Protein AF-A0A0L0UMR3-F1 (afdb_monomer)

pLDDT: mean 74.86, std 15.13, range [37.94, 94.0]

Secondary structure (DSSP, 8-state):
--HHHHHHHHHHHHHHHHHHHT--HHHHHHHHHHHHHHHHHHHHHH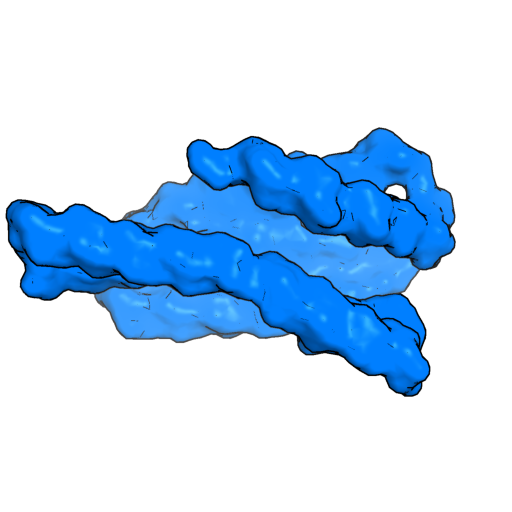HHHHHHH-HHHHHHHHHHHHHHHHHHHHT--SHHHHHHHHHHHHHHHHHHHHHHHHHHHHH--THHHHHHHHHHHHHHHHHHHHHHHHHHHHHHHH-HHHHHHT-

Foldseek 3Di:
DPPVVCVPPPVVVLVQCCVLQVDDSVLSVVLVVLLVVLLVVLLVVLLVCCVPVNLPVSLVVLVVLLVVLLVQCLVDPHSVSVSVSSSSNSNSVSSCVNSVLVVLVVPDDDPRSVVVVVVVVVVVVCVVVVLCVCLVVQCVPPNPSSNSNSD

Solvent-accessible surface area (backbone atoms only — not comparable to full-atom values): 7830 Å² total; per-residue (Å²): 134,69,68,77,62,48,69,75,58,41,62,64,54,41,52,50,50,22,65,77,62,71,45,52,72,70,57,46,51,45,47,54,57,44,20,52,54,30,24,57,53,25,43,59,52,44,50,57,42,31,75,72,67,33,53,70,56,39,44,52,52,20,50,52,40,24,53,51,13,31,53,41,39,62,67,38,88,44,67,70,46,36,41,52,14,36,24,38,27,27,32,11,55,28,26,59,59,50,46,49,53,55,48,46,63,73,77,34,65,71,71,60,36,55,52,51,52,50,54,52,51,52,54,61,65,49,45,60,59,53,50,50,53,52,41,54,56,34,40,76,76,56,39,78,67,38,52,39,73,72,96

Radius of gyration: 16.76 Å; Cα contacts (8 Å, |Δi|>4): 130; chains: 1; bounding box: 38×33×48 Å

Organism: NCBI:txid1165861

Sequence (151 aa):
MAPQVLETLYSPALTAIRVDFNVSAAQASQTLSIYFFAFAFAVAFWGVMCDRLGRRITMLAGLAIYLVGAVIALLSQHFTWLLSARATIAFGAAVGSIVTQTMLRAVYQGSALGNVFSTVGIALSVSPVLGMLAGGMLVGWGGSMAIFAAQ

Nearest PDB structures (foldseek):
  8ufd-assembly1_A  TM=8.176E-01  e=1.176E-02  Mycobacterium tuberculosis
  9b3k-assembly1_Z  TM=8.561E-01  e=2.586E-02  Staphylococcus aureus
  7d5q-assembly2_B  TM=7.421E-01  e=1.235E-02  Staphylococcus aureus subsp. aureus COL
  7d5q-assembly1_A  TM=7.419E-01  e=2.998E-02  Staphylococcus aureus subsp. aureus COL
  7aar-assembly1_A  TM=7.286E-01  e=5.976E-02  Arabidopsis thaliana

Structure (mmCIF, N/CA/C/O backbone):
data_AF-A0A0L0UMR3-F1
#
_entry.id   AF-A0A0L0UMR3-F1
#
loop_
_atom_site.group_PDB
_atom_site.id
_atom_site.type_symbol
_atom_site.label_atom_id
_atom_site.label_alt_id
_atom_site.label_comp_id
_atom_site.label_asym_id
_atom_site.label_entity_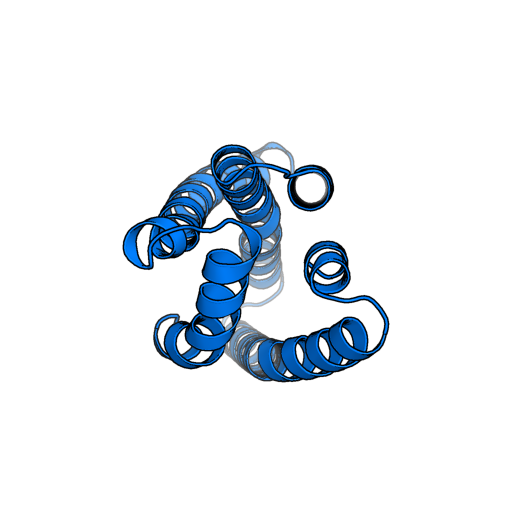id
_atom_site.label_seq_id
_atom_site.pdbx_PDB_ins_code
_atom_site.Cartn_x
_atom_site.Cartn_y
_atom_site.Cartn_z
_atom_site.occupancy
_atom_site.B_iso_or_equiv
_atom_site.auth_seq_id
_atom_site.auth_comp_id
_atom_site.auth_asym_id
_atom_site.auth_atom_id
_atom_site.pdbx_PDB_model_num
ATOM 1 N N . MET A 1 1 ? 9.961 6.269 11.750 1.00 40.53 1 MET A N 1
ATOM 2 C CA . MET A 1 1 ? 10.116 4.796 11.788 1.00 40.53 1 MET A CA 1
ATOM 3 C C . MET A 1 1 ? 10.046 4.120 10.410 1.00 40.53 1 MET A C 1
ATOM 5 O O . MET A 1 1 ? 10.391 2.956 10.326 1.00 40.53 1 MET A O 1
ATOM 9 N N . ALA A 1 2 ? 9.705 4.828 9.321 1.00 43.53 2 ALA A N 1
ATOM 10 C CA . ALA A 1 2 ? 9.759 4.300 7.949 1.00 43.53 2 ALA A CA 1
ATOM 11 C C . ALA A 1 2 ? 11.138 4.280 7.218 1.00 43.53 2 ALA A C 1
ATOM 13 O O . ALA A 1 2 ? 11.237 3.534 6.248 1.00 43.53 2 ALA A O 1
ATOM 14 N N . PRO A 1 3 ? 12.202 5.031 7.602 1.00 37.94 3 PRO A N 1
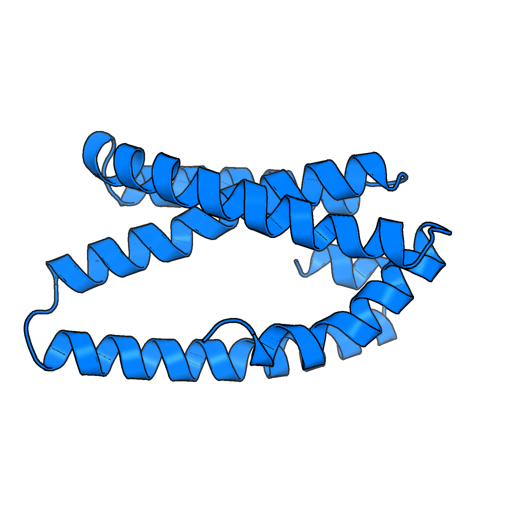ATOM 15 C CA . PRO A 1 3 ? 13.386 5.148 6.738 1.00 37.94 3 PRO A CA 1
ATOM 16 C C . PRO A 1 3 ? 14.339 3.935 6.748 1.00 37.94 3 PRO A C 1
ATOM 18 O O . PRO A 1 3 ? 14.832 3.576 5.686 1.00 37.94 3 PRO A O 1
ATOM 21 N N . GLN A 1 4 ? 14.544 3.229 7.871 1.00 40.28 4 GLN A N 1
ATOM 22 C CA . GLN A 1 4 ? 15.447 2.056 7.908 1.00 40.28 4 GLN A CA 1
ATOM 23 C C . GLN A 1 4 ? 14.949 0.832 7.107 1.00 40.28 4 GLN A C 1
ATOM 25 O O . GLN A 1 4 ? 15.751 0.015 6.659 1.00 40.28 4 GLN A O 1
ATOM 30 N N . VAL A 1 5 ? 13.635 0.689 6.906 1.00 48.59 5 VAL A N 1
ATOM 31 C CA . VAL A 1 5 ? 13.056 -0.433 6.137 1.00 48.59 5 VAL A CA 1
ATOM 32 C C . VAL A 1 5 ? 13.242 -0.224 4.626 1.00 48.59 5 VAL A C 1
ATOM 34 O O . VAL A 1 5 ? 13.299 -1.185 3.862 1.00 48.59 5 VAL A O 1
ATOM 37 N N . LEU A 1 6 ? 13.388 1.031 4.190 1.00 50.75 6 LEU A N 1
ATOM 38 C CA . LEU A 1 6 ? 13.562 1.387 2.783 1.00 50.75 6 LEU A CA 1
ATOM 39 C C . LEU A 1 6 ? 14.965 1.056 2.265 1.00 50.75 6 LEU A C 1
ATOM 41 O O . LEU A 1 6 ? 15.080 0.599 1.141 1.00 50.75 6 LEU A O 1
ATOM 45 N N . GLU A 1 7 ? 16.033 1.206 3.049 1.00 42.00 7 GLU A N 1
ATOM 46 C CA . GLU A 1 7 ? 17.387 0.895 2.551 1.00 42.00 7 GLU A CA 1
ATOM 47 C C . GLU A 1 7 ? 17.617 -0.602 2.298 1.00 42.00 7 GLU A C 1
ATOM 49 O O . GLU A 1 7 ? 18.280 -0.972 1.329 1.00 42.00 7 GLU A O 1
ATOM 54 N N . THR A 1 8 ? 17.042 -1.474 3.129 1.00 45.12 8 THR A N 1
ATOM 55 C CA . THR A 1 8 ? 17.308 -2.923 3.075 1.00 45.12 8 THR A CA 1
ATOM 56 C C . THR A 1 8 ? 16.468 -3.660 2.030 1.00 45.12 8 THR A C 1
ATOM 58 O O . THR A 1 8 ? 16.948 -4.627 1.440 1.00 45.12 8 THR A O 1
ATOM 61 N N . LEU A 1 9 ? 15.250 -3.192 1.734 1.00 51.50 9 LEU A N 1
ATOM 62 C CA . LEU A 1 9 ? 14.369 -3.826 0.743 1.00 51.50 9 LEU A CA 1
ATOM 63 C C . LEU A 1 9 ? 14.568 -3.298 -0.688 1.00 51.50 9 LEU A C 1
ATOM 65 O O . LEU A 1 9 ? 14.253 -3.980 -1.664 1.00 51.50 9 LEU A O 1
ATOM 69 N N . TYR A 1 10 ? 15.047 -2.061 -0.832 1.00 56.66 10 TYR A N 1
ATOM 70 C CA . TYR A 1 10 ? 14.887 -1.313 -2.080 1.00 56.66 10 TYR A CA 1
ATOM 71 C C . TYR A 1 10 ? 15.979 -1.586 -3.117 1.00 56.66 10 TYR A C 1
ATOM 73 O O . TYR A 1 10 ? 15.701 -1.559 -4.313 1.00 56.66 10 TYR A O 1
ATOM 81 N N . SER A 1 11 ? 17.192 -1.937 -2.686 1.00 56.81 11 SER A N 1
ATOM 82 C CA . SER A 1 11 ? 18.309 -2.245 -3.590 1.00 56.81 11 SER A CA 1
ATOM 83 C C . SER A 1 11 ? 18.059 -3.464 -4.510 1.00 56.81 11 SER A C 1
ATOM 85 O O . SER A 1 11 ? 18.200 -3.323 -5.732 1.00 56.81 11 SER A O 1
ATOM 87 N N . PRO A 1 12 ? 17.604 -4.637 -4.014 1.00 58.16 12 PRO A N 1
ATOM 88 C CA . PRO A 1 12 ? 17.311 -5.775 -4.891 1.00 58.16 12 PRO A CA 1
ATOM 89 C C . PRO A 1 12 ? 16.043 -5.563 -5.734 1.00 58.16 12 PRO A C 1
ATOM 91 O O . PRO A 1 12 ? 16.039 -5.887 -6.921 1.00 58.16 12 PRO A O 1
ATOM 94 N N . ALA A 1 13 ? 14.993 -4.956 -5.166 1.00 61.34 13 ALA A N 1
ATOM 95 C CA . ALA A 1 13 ? 13.736 -4.708 -5.874 1.00 61.34 13 ALA A CA 1
ATOM 96 C C . ALA A 1 13 ? 13.890 -3.695 -7.023 1.00 61.34 13 ALA A C 1
ATOM 98 O O . ALA A 1 13 ? 13.354 -3.908 -8.110 1.00 61.34 13 ALA A O 1
ATOM 99 N N . LEU A 1 14 ? 14.659 -2.618 -6.820 1.00 65.50 14 LEU A N 1
ATOM 100 C CA . LEU A 1 14 ? 14.972 -1.664 -7.886 1.00 65.50 14 LEU A CA 1
ATOM 101 C C . LEU A 1 14 ? 15.810 -2.307 -8.983 1.00 65.50 14 LEU A C 1
ATOM 103 O O . LEU A 1 14 ? 15.559 -2.054 -10.157 1.00 65.50 14 LEU A O 1
ATOM 107 N N . THR A 1 15 ? 16.793 -3.132 -8.619 1.00 65.75 15 THR A N 1
ATOM 108 C CA . THR A 1 15 ? 17.617 -3.842 -9.604 1.00 65.75 15 THR A CA 1
ATOM 109 C C . THR A 1 15 ? 16.759 -4.752 -10.484 1.00 65.75 15 THR A C 1
ATOM 111 O O . THR A 1 15 ? 16.881 -4.687 -11.704 1.00 65.75 15 THR A O 1
ATOM 114 N N . ALA A 1 16 ? 15.831 -5.512 -9.894 1.00 67.44 16 ALA A N 1
ATOM 115 C CA . ALA A 1 16 ? 14.899 -6.359 -10.638 1.00 67.44 16 ALA A CA 1
ATOM 116 C C . ALA A 1 16 ? 13.991 -5.544 -11.579 1.00 67.44 16 ALA A C 1
ATOM 118 O O . ALA A 1 16 ? 13.935 -5.831 -12.769 1.00 67.44 16 ALA A O 1
ATOM 119 N N . ILE A 1 17 ? 13.367 -4.462 -11.092 1.00 70.62 17 ILE A N 1
ATOM 120 C CA . ILE A 1 17 ? 12.502 -3.592 -11.915 1.00 70.62 17 ILE A CA 1
ATOM 121 C C . ILE A 1 17 ? 13.281 -2.962 -13.077 1.00 70.62 17 ILE A C 1
ATOM 123 O O . ILE A 1 17 ? 12.763 -2.854 -14.187 1.00 70.62 17 ILE A O 1
ATOM 127 N N . ARG A 1 18 ? 14.531 -2.546 -12.839 1.00 73.75 1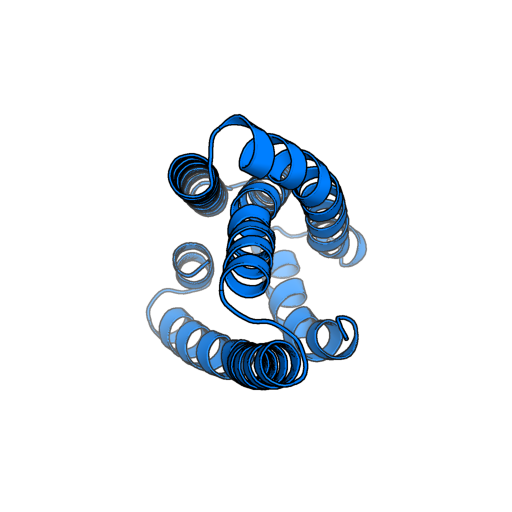8 ARG A N 1
ATOM 128 C CA . ARG A 1 18 ? 15.395 -1.982 -13.884 1.00 73.75 18 ARG A CA 1
ATOM 129 C C . ARG A 1 18 ? 15.711 -2.994 -14.977 1.00 73.75 18 ARG A C 1
ATOM 131 O O . ARG A 1 18 ? 15.712 -2.607 -16.139 1.00 73.75 18 ARG A O 1
ATOM 138 N N . VAL A 1 19 ? 15.987 -4.244 -14.605 1.00 70.38 19 VAL A N 1
ATOM 139 C CA . VAL A 1 19 ? 16.305 -5.323 -15.550 1.00 70.38 19 VAL A CA 1
ATOM 140 C C . VAL A 1 19 ? 15.054 -5.758 -16.317 1.00 70.38 19 VAL A C 1
ATOM 142 O O . VAL A 1 19 ? 15.096 -5.798 -17.542 1.00 70.38 19 VAL A O 1
ATOM 145 N N . ASP A 1 20 ? 13.936 -5.993 -15.627 1.00 74.38 20 ASP A N 1
ATOM 146 C CA . ASP A 1 20 ? 12.700 -6.506 -16.236 1.00 74.38 20 ASP A CA 1
ATOM 147 C C . ASP A 1 20 ? 12.027 -5.489 -17.171 1.00 74.38 20 ASP A C 1
ATOM 149 O O . ASP A 1 20 ? 11.524 -5.854 -18.231 1.00 74.38 20 ASP 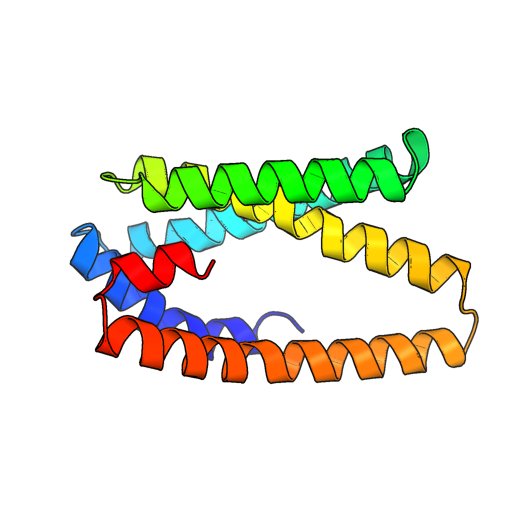A O 1
ATOM 153 N N . PHE A 1 21 ? 12.031 -4.200 -16.812 1.00 76.06 21 PHE A N 1
ATOM 154 C CA . PHE A 1 21 ? 11.387 -3.144 -17.608 1.00 76.06 21 PHE A CA 1
ATOM 155 C C . PHE A 1 21 ? 12.371 -2.317 -18.445 1.00 76.06 21 PHE A C 1
ATOM 157 O O . PHE A 1 21 ? 11.947 -1.392 -19.138 1.00 76.06 21 PHE A O 1
ATOM 164 N N . ASN A 1 22 ? 13.670 -2.635 -18.390 1.00 79.75 22 ASN A N 1
ATOM 165 C CA . ASN A 1 22 ? 14.752 -1.915 -19.069 1.00 79.75 22 ASN A CA 1
ATOM 166 C C . ASN A 1 22 ? 14.709 -0.388 -18.831 1.00 79.75 22 ASN A C 1
ATOM 168 O O . ASN A 1 22 ? 14.761 0.418 -19.762 1.00 79.75 22 ASN A O 1
ATOM 172 N N . VAL A 1 23 ? 14.566 0.014 -17.563 1.00 81.88 23 VAL A N 1
ATOM 173 C CA . VAL A 1 23 ? 14.419 1.419 -17.144 1.00 81.88 23 VAL A CA 1
ATOM 174 C C . VAL A 1 23 ? 15.618 1.928 -16.341 1.00 81.88 23 VAL A C 1
ATOM 176 O O . VAL A 1 23 ? 16.367 1.178 -15.708 1.00 81.88 23 VAL A O 1
ATOM 179 N N . SER A 1 24 ? 15.798 3.250 -16.333 1.00 83.06 24 SER A N 1
ATOM 180 C CA . SER A 1 24 ? 16.830 3.913 -15.529 1.00 83.06 24 SER A CA 1
ATOM 181 C C . SER A 1 24 ? 16.569 3.784 -14.019 1.00 83.06 24 SER A C 1
ATOM 183 O O . SER A 1 24 ? 15.438 3.582 -13.576 1.00 83.06 24 SER A O 1
ATOM 185 N N . ALA A 1 25 ? 17.611 3.960 -13.198 1.00 73.81 25 ALA A N 1
ATOM 186 C CA . ALA A 1 25 ? 17.468 3.983 -11.737 1.00 73.81 25 ALA A CA 1
ATOM 187 C C . ALA A 1 25 ? 16.518 5.093 -11.259 1.00 73.81 25 ALA A C 1
ATOM 189 O O . ALA A 1 25 ? 15.728 4.882 -10.341 1.00 73.81 25 ALA A O 1
ATOM 190 N N . ALA A 1 26 ? 16.564 6.254 -11.921 1.00 77.88 26 ALA A N 1
ATOM 191 C CA . ALA A 1 26 ? 15.669 7.368 -11.640 1.00 77.88 26 ALA A CA 1
ATOM 192 C C . ALA A 1 26 ? 14.206 6.985 -11.897 1.00 77.88 26 ALA A C 1
ATOM 194 O O . ALA A 1 26 ? 13.360 7.222 -11.040 1.00 77.88 26 ALA A O 1
ATOM 195 N N . GLN A 1 27 ? 13.911 6.328 -13.023 1.00 78.81 27 GLN A N 1
ATOM 196 C CA . GLN A 1 27 ? 12.564 5.832 -13.318 1.00 78.81 27 GLN A CA 1
ATOM 197 C C . GLN A 1 27 ? 12.128 4.781 -12.307 1.00 78.81 27 GLN A C 1
ATOM 199 O O . GLN A 1 27 ? 11.082 4.946 -11.698 1.00 78.81 27 GLN A O 1
ATOM 204 N N . ALA A 1 28 ? 12.950 3.767 -12.037 1.00 77.81 28 ALA A N 1
ATOM 205 C CA . ALA A 1 28 ? 12.628 2.755 -11.036 1.00 77.81 28 ALA A CA 1
ATOM 206 C C . ALA A 1 28 ? 12.328 3.386 -9.660 1.00 77.81 28 ALA A C 1
ATOM 208 O O . ALA A 1 28 ? 11.403 2.958 -8.980 1.00 77.81 28 ALA A O 1
ATOM 209 N N . SER A 1 29 ? 13.006 4.480 -9.285 1.00 79.88 29 SER A N 1
ATOM 210 C CA . SER A 1 29 ? 12.706 5.192 -8.037 1.00 79.88 29 SER A CA 1
ATOM 211 C C . SER A 1 29 ? 11.312 5.849 -7.992 1.00 79.88 29 SER A C 1
ATOM 213 O O . SER A 1 29 ? 10.736 6.019 -6.913 1.00 79.88 29 SER A O 1
ATOM 215 N N . GLN A 1 30 ? 10.718 6.158 -9.154 1.00 83.75 30 GLN A N 1
ATOM 216 C CA . GLN A 1 30 ? 9.377 6.745 -9.251 1.00 83.75 30 GLN A CA 1
ATOM 217 C C . GLN A 1 30 ? 8.286 5.805 -8.735 1.00 83.75 30 GLN A C 1
ATOM 219 O O . GLN A 1 30 ? 7.260 6.290 -8.256 1.00 83.75 30 GLN A O 1
ATOM 224 N N . THR A 1 31 ? 8.491 4.481 -8.775 1.00 82.94 31 THR A N 1
ATOM 225 C CA . THR A 1 31 ? 7.498 3.528 -8.251 1.00 82.94 31 THR A CA 1
ATOM 226 C C . THR A 1 31 ? 7.259 3.709 -6.763 1.00 82.94 31 THR A C 1
ATOM 228 O O . THR A 1 31 ? 6.170 3.421 -6.278 1.00 82.94 31 THR A O 1
ATOM 231 N N . LEU A 1 32 ? 8.258 4.195 -6.030 1.00 81.62 32 LEU A N 1
ATOM 232 C CA . LEU A 1 32 ? 8.141 4.389 -4.594 1.00 81.62 32 LEU A CA 1
ATOM 233 C C . LEU A 1 32 ? 7.638 5.801 -4.266 1.00 81.62 32 LEU A C 1
ATOM 235 O O . LEU A 1 32 ? 6.803 5.960 -3.378 1.00 81.62 32 LEU A O 1
ATOM 239 N N . SER A 1 33 ? 8.011 6.801 -5.070 1.00 86.31 33 SER A N 1
ATOM 240 C CA . SER A 1 33 ? 7.396 8.135 -5.016 1.00 86.31 33 SER A CA 1
ATOM 241 C C . SER A 1 33 ? 5.880 8.081 -5.238 1.00 86.31 33 SER A C 1
ATOM 243 O O . SER A 1 33 ? 5.129 8.625 -4.427 1.00 86.31 33 SER A O 1
ATOM 245 N N . ILE A 1 34 ? 5.413 7.387 -6.288 1.00 88.31 34 ILE A N 1
ATOM 246 C CA . ILE A 1 34 ? 3.972 7.243 -6.558 1.00 88.31 34 ILE A CA 1
ATOM 247 C C . ILE A 1 34 ? 3.283 6.449 -5.444 1.00 88.31 34 ILE A C 1
ATOM 249 O O . ILE A 1 34 ? 2.179 6.800 -5.038 1.00 88.31 34 ILE A O 1
ATOM 253 N N . TYR A 1 35 ? 3.950 5.417 -4.913 1.00 84.62 35 TYR A N 1
ATOM 254 C CA . TYR A 1 35 ? 3.422 4.598 -3.827 1.00 84.62 35 TYR A CA 1
ATOM 255 C C . TYR A 1 35 ? 3.165 5.448 -2.581 1.00 84.62 35 TYR A C 1
ATOM 257 O O . TYR A 1 35 ? 2.060 5.430 -2.048 1.00 84.62 35 TYR A O 1
ATOM 265 N N . PHE A 1 36 ? 4.141 6.248 -2.141 1.00 86.19 36 PHE A N 1
ATOM 266 C CA . PHE A 1 36 ? 3.954 7.118 -0.979 1.00 86.19 36 PHE A CA 1
ATOM 267 C C . PHE A 1 36 ? 2.929 8.217 -1.216 1.00 86.19 36 PHE A C 1
ATOM 269 O O . PHE A 1 36 ? 2.139 8.505 -0.319 1.00 86.19 36 PHE A O 1
ATOM 276 N N . PHE A 1 37 ? 2.914 8.806 -2.410 1.00 91.06 37 PHE A N 1
ATOM 277 C CA . PHE A 1 37 ? 1.934 9.826 -2.756 1.00 91.06 37 PHE A CA 1
ATOM 278 C C . PHE A 1 37 ? 0.503 9.268 -2.701 1.00 91.06 37 PHE A C 1
ATOM 280 O O . PHE A 1 37 ? -0.364 9.829 -2.029 1.00 91.06 37 PHE A O 1
ATOM 287 N N . ALA A 1 38 ? 0.275 8.115 -3.335 1.00 91.38 38 ALA A N 1
ATOM 288 C CA . ALA A 1 38 ? -1.009 7.426 -3.310 1.00 91.38 38 ALA A CA 1
ATOM 289 C C . ALA A 1 38 ? -1.387 6.980 -1.892 1.00 91.38 38 ALA A C 1
ATOM 291 O O . ALA A 1 38 ? -2.529 7.172 -1.482 1.00 91.38 38 ALA A O 1
ATOM 292 N N . PHE A 1 39 ? -0.435 6.453 -1.117 1.00 86.94 39 PHE A N 1
ATOM 293 C CA . PHE A 1 39 ? -0.659 6.044 0.268 1.00 86.94 39 PHE A CA 1
ATOM 294 C C . PHE A 1 39 ? -1.065 7.225 1.157 1.00 86.94 39 PHE A C 1
ATOM 296 O O . PHE A 1 39 ? -2.024 7.120 1.915 1.00 86.94 39 PHE A O 1
ATOM 303 N N . ALA A 1 40 ? -0.383 8.369 1.050 1.00 90.12 40 ALA A N 1
ATOM 304 C CA . ALA A 1 40 ? -0.710 9.565 1.825 1.00 90.12 40 ALA A CA 1
ATOM 305 C C . ALA A 1 40 ? -2.136 10.057 1.535 1.00 90.12 40 ALA A C 1
ATOM 307 O O . ALA A 1 40 ? -2.900 10.339 2.460 1.00 90.12 40 ALA A O 1
ATOM 308 N N . PHE A 1 41 ? -2.519 10.092 0.256 1.00 93.75 41 PHE A N 1
ATOM 309 C CA . PHE A 1 41 ? -3.877 10.449 -0.150 1.00 93.75 41 PHE A CA 1
ATOM 310 C C . PHE A 1 41 ? -4.913 9.426 0.344 1.00 93.75 41 PHE A C 1
ATOM 312 O O . PHE A 1 41 ? -5.952 9.793 0.898 1.00 93.75 41 PHE A O 1
ATOM 319 N N . ALA A 1 42 ? -4.604 8.136 0.214 1.00 92.81 42 ALA A N 1
ATOM 320 C CA . ALA A 1 42 ? -5.451 7.047 0.679 1.00 92.81 42 ALA A CA 1
ATOM 321 C C . ALA A 1 42 ? -5.680 7.102 2.187 1.00 92.81 42 ALA A C 1
ATOM 323 O O . ALA A 1 42 ? -6.779 6.803 2.647 1.00 92.81 42 ALA A O 1
ATOM 324 N N . VAL A 1 43 ? -4.674 7.521 2.961 1.00 89.94 43 VAL A N 1
ATOM 325 C CA . VAL A 1 43 ? -4.813 7.621 4.410 1.00 89.94 43 VAL A CA 1
ATOM 326 C C . VAL A 1 43 ? -5.902 8.634 4.791 1.00 89.94 43 VAL A C 1
ATOM 328 O O . VAL A 1 43 ? -6.779 8.352 5.608 1.00 89.94 43 VAL A O 1
ATOM 331 N N . ALA A 1 44 ? -5.906 9.803 4.153 1.00 91.56 44 ALA A N 1
ATOM 332 C CA . ALA A 1 44 ? -6.954 10.793 4.382 1.00 91.56 44 ALA A CA 1
ATOM 333 C C . ALA A 1 44 ? -8.331 10.277 3.924 1.00 91.56 44 ALA A C 1
ATOM 335 O O . ALA A 1 44 ? -9.313 10.371 4.663 1.00 91.56 44 ALA A O 1
ATOM 336 N N . PHE A 1 45 ? -8.395 9.684 2.728 1.00 94.00 45 PHE A N 1
ATOM 337 C CA . PHE A 1 45 ? -9.636 9.173 2.149 1.00 94.00 45 PHE A CA 1
ATOM 338 C C . PHE A 1 45 ? -10.277 8.077 3.010 1.00 94.00 45 PHE A C 1
ATOM 340 O O . PHE A 1 45 ? -11.451 8.162 3.380 1.00 94.00 45 PHE A O 1
ATOM 347 N N . TRP A 1 46 ? -9.498 7.057 3.370 1.00 90.88 46 TRP A N 1
ATOM 348 C CA . TRP A 1 46 ? -9.984 5.926 4.148 1.00 90.88 46 TRP A CA 1
ATOM 349 C C . TRP A 1 46 ? -10.297 6.287 5.593 1.00 90.88 46 TRP A C 1
ATOM 351 O O . TRP A 1 46 ? -11.175 5.654 6.172 1.00 90.88 46 TRP A O 1
ATOM 361 N N . GLY A 1 47 ? -9.654 7.316 6.155 1.00 88.88 47 GLY A N 1
ATOM 362 C CA . GLY A 1 47 ? -10.040 7.879 7.449 1.00 88.88 47 GLY A CA 1
ATOM 363 C C . GLY A 1 47 ? -11.496 8.340 7.435 1.00 88.88 47 GLY A C 1
ATOM 364 O O . GLY A 1 47 ? -12.319 7.826 8.188 1.00 88.88 47 GLY A O 1
ATOM 365 N N . VAL A 1 48 ? -11.845 9.215 6.487 1.00 90.69 48 VAL A N 1
ATOM 366 C CA . VAL A 1 48 ? -13.217 9.734 6.350 1.00 90.69 48 VAL A CA 1
ATOM 367 C C . VAL A 1 48 ? -14.214 8.619 6.019 1.00 90.69 48 VAL A C 1
ATOM 369 O O . VAL A 1 48 ? -15.323 8.592 6.554 1.00 90.69 48 VAL A O 1
ATOM 372 N N . MET A 1 49 ? -13.844 7.680 5.143 1.00 90.75 49 MET A N 1
ATOM 373 C CA . MET A 1 49 ? -14.722 6.559 4.788 1.00 90.75 49 MET A CA 1
ATOM 374 C C . MET A 1 49 ? -14.946 5.596 5.957 1.00 90.75 49 MET A C 1
ATOM 376 O O . MET A 1 49 ? -16.054 5.096 6.126 1.00 90.75 49 MET A O 1
ATOM 380 N N . CYS A 1 50 ? -13.926 5.340 6.778 1.00 89.44 50 CYS A N 1
ATOM 381 C CA . CYS A 1 50 ? -14.035 4.522 7.984 1.00 89.44 50 CYS A CA 1
ATOM 382 C C . CYS A 1 50 ? -15.057 5.102 8.969 1.00 89.44 50 CYS A C 1
ATOM 384 O O . CYS A 1 50 ? -15.858 4.348 9.525 1.00 89.44 50 CYS A O 1
ATOM 386 N N . ASP A 1 51 ? -15.069 6.427 9.122 1.00 87.88 51 ASP A N 1
ATOM 387 C CA . ASP A 1 51 ? -15.998 7.120 10.015 1.00 87.88 51 ASP A CA 1
ATOM 388 C C . ASP A 1 51 ? -17.435 7.147 9.467 1.00 87.88 51 ASP A C 1
ATOM 390 O O . ASP A 1 51 ? -18.386 7.086 10.242 1.00 87.88 51 ASP A O 1
ATOM 394 N N . ARG A 1 52 ? -17.616 7.195 8.137 1.00 90.81 52 ARG A N 1
ATOM 395 C CA . ARG A 1 52 ? -18.948 7.277 7.501 1.00 90.81 52 ARG A CA 1
ATOM 396 C C . ARG A 1 52 ? -19.611 5.933 7.207 1.00 90.81 52 ARG A C 1
ATOM 398 O O . ARG A 1 52 ? -20.802 5.781 7.448 1.00 90.81 52 ARG A O 1
ATOM 405 N N . LEU A 1 53 ? -18.873 4.986 6.630 1.00 88.50 53 LEU A N 1
ATOM 406 C CA . LEU A 1 53 ? -19.404 3.697 6.157 1.00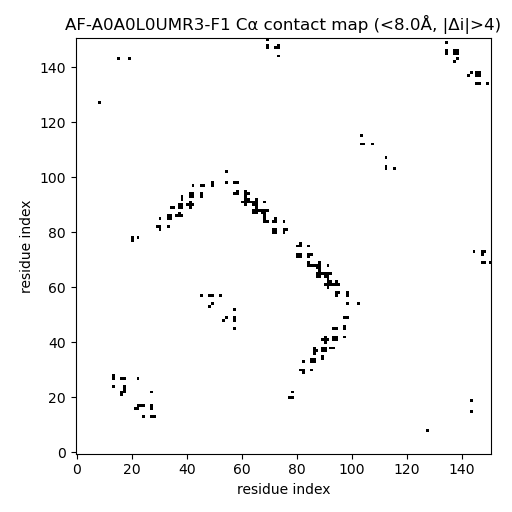 88.50 53 LEU A CA 1
ATOM 407 C C . LEU A 1 53 ? -19.249 2.581 7.196 1.00 88.50 53 LEU A C 1
ATOM 409 O O . LEU A 1 53 ? -19.807 1.495 7.045 1.00 88.50 53 LEU A O 1
ATOM 413 N N . GLY A 1 54 ? -18.486 2.843 8.256 1.00 86.75 54 GLY A N 1
ATOM 414 C CA . GLY A 1 54 ? -18.157 1.861 9.271 1.00 86.75 54 GLY A CA 1
ATOM 415 C C . GLY A 1 54 ? -16.997 0.950 8.868 1.00 86.75 54 GLY A C 1
ATOM 416 O O . GLY A 1 54 ? -16.734 0.645 7.706 1.00 86.75 54 GLY A O 1
ATOM 417 N N . ARG A 1 55 ? -16.296 0.464 9.891 1.00 86.69 55 ARG A N 1
ATOM 418 C CA . ARG A 1 55 ? -14.980 -0.183 9.773 1.00 86.69 55 ARG A CA 1
ATOM 419 C C . ARG A 1 55 ? -14.961 -1.420 8.874 1.00 86.69 55 ARG A C 1
ATOM 421 O O . ARG A 1 55 ? -14.020 -1.612 8.111 1.00 86.69 55 ARG A O 1
ATOM 428 N N . ARG A 1 56 ? -15.996 -2.265 8.961 1.00 86.81 56 ARG A N 1
ATOM 429 C CA . ARG A 1 56 ? -16.065 -3.537 8.221 1.00 86.81 56 ARG A CA 1
ATOM 430 C C . ARG A 1 56 ? -16.174 -3.315 6.713 1.00 86.81 56 ARG A C 1
ATOM 432 O O . ARG A 1 56 ? -15.462 -3.968 5.959 1.00 86.81 56 ARG A O 1
ATOM 439 N N . ILE A 1 57 ? -17.054 -2.407 6.289 1.00 90.19 57 ILE A N 1
ATOM 440 C CA . ILE A 1 57 ? -17.282 -2.116 4.867 1.00 90.19 57 ILE A CA 1
ATOM 441 C C . ILE A 1 57 ? -16.028 -1.475 4.275 1.00 90.19 57 ILE A C 1
ATOM 443 O O . ILE A 1 57 ? -15.558 -1.901 3.223 1.00 90.19 57 ILE A O 1
ATOM 447 N N . THR A 1 58 ? -15.432 -0.528 4.998 1.00 91.69 58 THR A N 1
ATOM 448 C CA . THR A 1 58 ? -14.202 0.149 4.582 1.00 91.69 58 THR A CA 1
ATOM 449 C C . THR A 1 58 ? -13.039 -0.830 4.408 1.00 91.69 58 THR A C 1
ATOM 451 O O . THR A 1 58 ? -12.365 -0.792 3.382 1.00 91.69 58 THR A O 1
ATOM 454 N N . MET A 1 59 ? -12.849 -1.770 5.344 1.00 88.50 59 MET A N 1
ATOM 455 C CA . MET A 1 59 ? -11.808 -2.802 5.237 1.00 88.50 59 MET A CA 1
ATOM 456 C C . MET A 1 59 ? -11.987 -3.681 3.994 1.00 88.50 59 MET A C 1
ATOM 458 O O . MET A 1 59 ? -11.033 -3.912 3.255 1.00 88.50 59 MET A O 1
ATOM 462 N N . LEU A 1 60 ? -13.213 -4.155 3.746 1.00 89.38 60 LEU A N 1
ATOM 463 C CA . LEU A 1 60 ? -13.511 -5.005 2.592 1.00 89.38 60 LEU A CA 1
ATOM 464 C C . LEU A 1 60 ? -13.322 -4.253 1.268 1.00 89.38 60 LEU A C 1
ATOM 466 O O . LEU A 1 60 ? 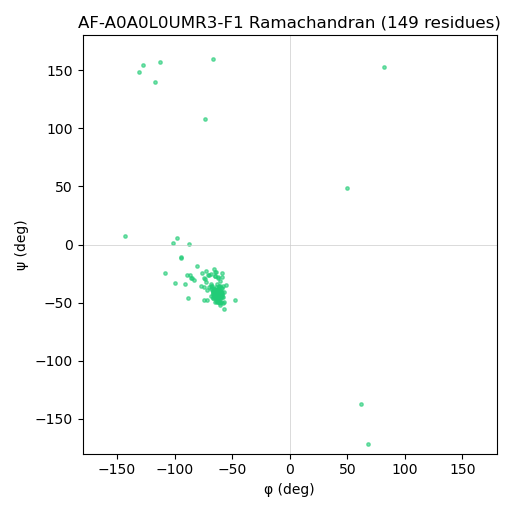-12.766 -4.814 0.328 1.00 89.38 60 LEU A O 1
ATOM 470 N N . ALA A 1 61 ? -13.727 -2.982 1.204 1.00 92.25 61 ALA A N 1
ATOM 471 C CA . ALA A 1 61 ? -13.550 -2.151 0.018 1.00 92.25 61 ALA A CA 1
ATOM 472 C C . ALA A 1 61 ? -12.065 -1.917 -0.306 1.00 92.25 61 ALA A C 1
ATOM 474 O O . ALA A 1 61 ? -11.652 -2.073 -1.454 1.00 92.25 61 ALA A O 1
ATOM 475 N N . GLY A 1 62 ? -11.244 -1.590 0.697 1.00 90.50 62 GLY A N 1
ATOM 476 C CA . GLY A 1 62 ? -9.809 -1.404 0.478 1.00 90.50 62 GLY A CA 1
ATOM 477 C C . GLY A 1 62 ? -9.087 -2.705 0.123 1.00 90.50 62 GLY A C 1
ATOM 478 O O . GLY A 1 62 ? -8.227 -2.690 -0.755 1.00 90.50 62 GLY A O 1
ATOM 479 N N . LEU A 1 63 ? -9.491 -3.842 0.703 1.00 88.75 63 LEU A N 1
ATOM 480 C CA . LEU A 1 63 ? -8.968 -5.157 0.318 1.00 88.75 63 LEU A CA 1
ATOM 481 C C . LEU A 1 63 ? -9.332 -5.516 -1.132 1.00 88.75 63 LEU A C 1
ATOM 483 O O . LEU A 1 63 ? -8.495 -6.034 -1.866 1.00 88.75 63 LEU A O 1
ATOM 487 N N . ALA A 1 64 ? -10.550 -5.203 -1.576 1.00 90.88 64 ALA A N 1
ATOM 488 C CA . ALA A 1 64 ? -10.943 -5.401 -2.969 1.00 90.88 64 ALA A CA 1
ATOM 489 C C . ALA A 1 64 ? -10.087 -4.550 -3.924 1.00 90.88 64 ALA A C 1
ATOM 491 O O . ALA A 1 64 ? -9.605 -5.054 -4.936 1.00 90.88 64 ALA A O 1
ATOM 492 N N . ILE A 1 65 ? -9.833 -3.283 -3.579 1.00 92.56 65 ILE A N 1
ATOM 493 C CA . ILE A 1 65 ? -8.959 -2.398 -4.368 1.00 92.56 65 ILE A CA 1
ATOM 494 C C . ILE A 1 65 ? -7.518 -2.919 -4.390 1.00 92.56 65 ILE A C 1
ATOM 496 O O . ILE A 1 65 ? -6.872 -2.878 -5.435 1.00 92.56 65 ILE A O 1
ATOM 500 N N . TYR A 1 66 ? -7.032 -3.448 -3.266 1.00 86.69 66 TYR A N 1
ATOM 501 C CA . TYR A 1 66 ? -5.718 -4.078 -3.187 1.00 86.69 66 TYR A CA 1
ATOM 502 C C . TYR A 1 66 ? -5.587 -5.236 -4.180 1.00 86.69 66 TYR A C 1
ATOM 504 O O . TYR A 1 66 ? -4.653 -5.259 -4.978 1.00 86.69 66 TYR A O 1
ATOM 512 N N . LEU A 1 67 ? -6.563 -6.150 -4.180 1.00 86.06 67 LEU A N 1
ATOM 513 C CA . LEU A 1 67 ? -6.588 -7.294 -5.093 1.00 86.06 67 LEU A CA 1
ATOM 514 C C . LEU A 1 67 ? -6.610 -6.851 -6.558 1.00 86.06 67 LEU A C 1
ATOM 516 O O . LEU A 1 67 ? -5.871 -7.396 -7.374 1.00 86.06 67 LEU A O 1
ATOM 520 N N . VAL A 1 68 ? -7.403 -5.830 -6.893 1.00 89.94 68 VAL A N 1
ATOM 521 C CA . VAL A 1 68 ? -7.410 -5.252 -8.245 1.00 89.94 68 VAL A CA 1
ATOM 522 C C . VAL A 1 68 ? -6.026 -4.710 -8.607 1.00 89.94 68 VAL A C 1
ATOM 524 O O . VAL A 1 68 ? -5.522 -4.996 -9.689 1.00 89.94 68 VAL A O 1
ATOM 527 N N . GLY A 1 69 ? -5.378 -3.981 -7.697 1.00 85.88 69 GLY A N 1
ATOM 528 C CA . GLY A 1 69 ? -4.019 -3.483 -7.895 1.00 85.88 69 GLY A CA 1
ATOM 529 C C . GLY A 1 69 ? -2.997 -4.599 -8.136 1.00 85.88 69 GLY A C 1
ATOM 530 O O . GLY A 1 69 ? -2.178 -4.481 -9.046 1.00 85.88 69 GLY A O 1
ATOM 531 N N . ALA A 1 70 ? -3.074 -5.696 -7.378 1.00 80.75 70 ALA A N 1
ATOM 532 C CA . ALA A 1 70 ? -2.203 -6.861 -7.544 1.00 80.75 70 ALA A CA 1
ATOM 533 C C . ALA A 1 70 ? -2.392 -7.529 -8.918 1.00 80.75 70 ALA A C 1
ATOM 535 O O . ALA A 1 70 ? -1.417 -7.840 -9.603 1.00 80.75 70 ALA A O 1
ATOM 536 N N . VAL A 1 71 ? -3.638 -7.662 -9.384 1.00 84.56 71 VAL A N 1
ATOM 537 C CA . VAL A 1 71 ? -3.940 -8.182 -10.729 1.00 84.56 71 VAL A CA 1
ATOM 538 C C . VAL A 1 71 ? -3.398 -7.255 -11.824 1.00 84.56 71 VAL A C 1
ATOM 540 O O . VAL A 1 71 ? -2.801 -7.728 -12.789 1.00 84.56 71 VAL A O 1
ATOM 543 N N . ILE A 1 72 ? -3.539 -5.934 -11.670 1.00 84.00 72 ILE A N 1
ATOM 544 C CA . ILE A 1 72 ? -2.969 -4.947 -12.605 1.00 84.00 72 ILE A CA 1
ATOM 545 C C . ILE A 1 72 ? -1.437 -5.058 -12.634 1.00 84.00 72 ILE A C 1
ATOM 547 O O . ILE A 1 72 ? -0.842 -4.983 -13.708 1.00 84.00 72 ILE A O 1
ATOM 551 N N . ALA A 1 73 ? -0.791 -5.271 -11.483 1.00 81.38 73 ALA A N 1
ATOM 552 C CA . ALA A 1 73 ? 0.658 -5.450 -11.407 1.00 81.38 73 ALA A CA 1
ATOM 553 C C . ALA A 1 73 ? 1.113 -6.724 -12.136 1.00 81.38 73 ALA A C 1
ATOM 555 O O . ALA A 1 73 ? 2.079 -6.672 -12.896 1.00 81.38 73 ALA A O 1
ATOM 556 N N . LEU A 1 74 ? 0.385 -7.833 -11.968 1.00 77.25 74 LEU A N 1
ATOM 557 C CA . LEU A 1 74 ? 0.644 -9.103 -12.657 1.00 77.25 74 LEU A CA 1
ATOM 558 C C . LEU A 1 74 ? 0.524 -8.998 -14.181 1.00 77.25 74 LEU A C 1
ATOM 560 O O . LEU A 1 74 ? 1.281 -9.635 -14.907 1.00 77.25 74 LEU A O 1
ATOM 564 N N . LEU A 1 75 ? -0.416 -8.188 -14.665 1.00 80.00 75 LEU A N 1
ATOM 565 C CA . LEU A 1 75 ? -0.637 -7.962 -16.093 1.00 80.00 75 LEU A CA 1
ATOM 566 C C . LEU A 1 75 ? 0.230 -6.826 -16.661 1.00 80.00 75 LEU A C 1
ATOM 568 O O . LEU A 1 75 ? 0.131 -6.511 -17.848 1.00 80.00 75 LEU A O 1
ATOM 572 N N . SER A 1 76 ? 1.067 -6.182 -15.840 1.00 79.38 76 SER A N 1
ATOM 573 C CA . SER A 1 76 ? 1.834 -5.016 -16.274 1.00 79.38 76 SER A CA 1
ATOM 574 C C . SER A 1 76 ? 2.981 -5.410 -17.212 1.00 79.38 76 SER A C 1
ATOM 576 O O . SER A 1 76 ? 3.996 -5.963 -16.808 1.00 79.38 76 SER A O 1
ATOM 578 N N . GLN A 1 77 ? 2.822 -5.087 -18.497 1.00 77.00 77 GLN A N 1
ATOM 579 C CA . GLN A 1 77 ? 3.856 -5.281 -19.528 1.00 77.00 77 GLN A CA 1
ATOM 580 C C . GLN A 1 77 ? 4.708 -4.025 -19.761 1.00 77.00 77 GLN A C 1
ATOM 582 O O . GLN A 1 77 ? 5.736 -4.064 -20.433 1.00 77.00 77 GLN A O 1
ATOM 587 N N . HIS A 1 78 ? 4.279 -2.890 -19.205 1.00 81.94 78 HIS A N 1
ATOM 588 C CA . HIS A 1 78 ? 4.937 -1.598 -19.357 1.00 81.94 78 HIS A CA 1
ATOM 589 C C . HIS A 1 78 ? 5.132 -0.921 -18.004 1.00 81.94 78 HIS A C 1
ATOM 591 O O . HIS A 1 78 ? 4.286 -1.021 -17.112 1.00 81.94 78 HIS A O 1
ATOM 597 N N . PHE A 1 79 ? 6.207 -0.142 -17.890 1.00 82.38 79 PHE A N 1
ATOM 598 C CA . PHE A 1 79 ? 6.554 0.576 -16.665 1.00 82.38 79 PHE A CA 1
ATOM 599 C C . PHE A 1 79 ? 5.440 1.530 -16.189 1.00 82.38 79 PHE A C 1
ATOM 601 O O . PHE A 1 79 ? 5.166 1.638 -14.995 1.00 82.38 79 PHE A O 1
ATOM 608 N N . THR A 1 80 ? 4.724 2.173 -17.114 1.00 85.81 80 THR A N 1
ATOM 609 C CA . THR A 1 80 ? 3.587 3.053 -16.792 1.00 85.81 80 THR A CA 1
ATOM 610 C C . THR A 1 80 ? 2.411 2.288 -16.178 1.00 85.81 80 THR A C 1
ATOM 612 O O . THR A 1 80 ? 1.779 2.768 -15.238 1.00 85.81 80 THR A O 1
ATOM 615 N N . TRP A 1 81 ? 2.142 1.074 -16.667 1.00 85.62 81 TRP A N 1
ATOM 616 C CA . TRP A 1 81 ? 1.124 0.196 -16.089 1.00 85.62 81 TRP A CA 1
ATOM 617 C C . TRP A 1 81 ? 1.524 -0.245 -14.684 1.00 85.62 81 TRP A C 1
ATOM 619 O O . TRP A 1 81 ? 0.708 -0.181 -13.766 1.00 85.62 81 TRP A O 1
ATOM 629 N N . LEU A 1 82 ? 2.801 -0.575 -14.482 1.00 83.94 82 LEU A N 1
ATOM 630 C CA . LEU A 1 82 ? 3.335 -0.899 -13.163 1.00 83.94 82 LEU A CA 1
ATOM 631 C C . LEU A 1 82 ? 3.192 0.274 -12.177 1.00 83.94 82 LEU A C 1
ATOM 633 O O . LEU A 1 82 ? 2.786 0.066 -11.036 1.00 83.94 82 LEU A O 1
ATOM 637 N N . LEU A 1 83 ? 3.475 1.510 -12.603 1.00 87.69 83 LEU A N 1
ATOM 638 C CA . LEU A 1 83 ? 3.274 2.717 -11.787 1.00 87.69 83 LEU A CA 1
ATOM 639 C C . LEU A 1 83 ? 1.813 2.872 -11.344 1.00 87.69 83 LEU A C 1
ATOM 641 O O . LEU A 1 83 ? 1.552 3.141 -10.170 1.00 87.69 83 LEU A O 1
ATOM 645 N N . SER A 1 84 ? 0.864 2.665 -12.264 1.00 89.56 84 SER A N 1
ATOM 646 C CA . SER A 1 84 ? -0.564 2.718 -11.937 1.00 89.56 84 SER A CA 1
ATOM 647 C C . SER A 1 84 ? -0.964 1.614 -10.954 1.00 89.56 84 SER A C 1
ATOM 649 O O . SER A 1 84 ? -1.613 1.899 -9.949 1.00 89.56 84 SER A O 1
ATOM 651 N N . ALA A 1 85 ? -0.466 0.389 -11.157 1.00 88.56 85 ALA A N 1
ATOM 652 C CA . ALA A 1 85 ? -0.686 -0.728 -10.248 1.00 88.56 85 ALA A CA 1
ATOM 653 C C . ALA A 1 85 ? -0.168 -0.414 -8.840 1.00 88.56 85 ALA A C 1
ATOM 655 O O . ALA A 1 85 ? -0.878 -0.609 -7.858 1.00 88.56 85 ALA A O 1
ATOM 656 N N . ARG A 1 86 ? 1.045 0.147 -8.733 1.00 87.88 86 ARG A N 1
ATOM 657 C CA . ARG A 1 86 ? 1.648 0.552 -7.455 1.00 87.88 86 ARG A CA 1
ATOM 658 C C . ARG A 1 86 ? 0.803 1.587 -6.726 1.00 87.88 86 ARG A C 1
ATOM 660 O O . ARG A 1 86 ? 0.638 1.462 -5.516 1.00 87.88 86 ARG A O 1
ATOM 667 N N . ALA A 1 87 ? 0.251 2.565 -7.440 1.00 90.69 87 ALA A N 1
ATOM 668 C CA . ALA A 1 87 ? -0.652 3.545 -6.849 1.00 90.69 87 ALA A CA 1
ATOM 669 C C . ALA A 1 87 ? -1.941 2.886 -6.323 1.00 90.69 87 ALA A C 1
ATOM 671 O O . ALA A 1 87 ? -2.345 3.152 -5.192 1.00 90.69 87 ALA A O 1
ATOM 672 N N . THR A 1 88 ? -2.551 1.983 -7.095 1.00 92.25 88 THR A N 1
ATOM 673 C CA . THR A 1 88 ? -3.769 1.260 -6.692 1.00 92.25 88 THR A CA 1
ATOM 674 C C . THR A 1 88 ? -3.528 0.346 -5.488 1.00 92.25 88 THR A C 1
ATOM 676 O O . THR A 1 88 ? -4.299 0.379 -4.529 1.00 92.25 88 THR A O 1
ATOM 679 N N . ILE A 1 89 ? -2.431 -0.418 -5.494 1.00 88.25 89 ILE A N 1
ATOM 680 C CA . ILE A 1 89 ? -2.016 -1.277 -4.375 1.00 88.25 89 ILE A CA 1
ATOM 681 C C . ILE A 1 89 ? -1.787 -0.430 -3.122 1.00 88.25 89 ILE A C 1
ATOM 683 O O . ILE A 1 89 ? -2.340 -0.741 -2.070 1.00 88.25 89 ILE A O 1
ATOM 687 N N . ALA A 1 90 ? -1.027 0.668 -3.231 1.00 87.62 90 ALA A N 1
ATOM 688 C CA . ALA A 1 90 ? -0.777 1.580 -2.115 1.00 87.62 90 ALA A CA 1
ATOM 689 C C . ALA A 1 90 ? -2.081 2.125 -1.524 1.00 87.62 90 ALA A C 1
ATOM 691 O O . ALA A 1 90 ? -2.237 2.206 -0.303 1.00 87.62 90 ALA A O 1
ATOM 692 N N . PHE A 1 91 ? -3.031 2.465 -2.398 1.00 91.56 91 PHE A N 1
ATOM 693 C CA . PHE A 1 91 ? -4.329 2.971 -1.992 1.00 91.56 91 PHE A CA 1
ATOM 694 C C . PHE A 1 91 ? -5.146 1.919 -1.233 1.00 91.56 91 PHE A C 1
ATOM 696 O O . PHE A 1 91 ? -5.703 2.229 -0.182 1.00 91.56 91 PHE A O 1
ATOM 703 N N . GLY A 1 92 ? -5.187 0.671 -1.709 1.00 87.50 92 GLY A N 1
ATOM 704 C CA . GLY A 1 92 ? -5.856 -0.431 -1.009 1.00 87.50 92 GLY A CA 1
ATOM 705 C C . GLY A 1 92 ? -5.177 -0.804 0.315 1.00 87.50 92 GLY A C 1
ATOM 706 O O . GLY A 1 92 ? -5.842 -0.965 1.339 1.00 87.50 92 GLY A O 1
ATOM 707 N N . ALA A 1 93 ? -3.843 -0.856 0.327 1.00 85.88 93 ALA A N 1
ATOM 708 C CA . ALA A 1 93 ? -3.039 -1.227 1.493 1.00 85.88 93 ALA A CA 1
ATOM 709 C C . ALA A 1 93 ? -3.207 -0.250 2.669 1.00 85.88 93 ALA A C 1
ATOM 711 O O . ALA A 1 93 ? -3.195 -0.658 3.834 1.00 85.88 93 ALA A O 1
ATOM 712 N N . ALA A 1 94 ? -3.409 1.040 2.382 1.00 88.88 94 ALA A N 1
ATOM 713 C CA . ALA A 1 94 ? -3.612 2.067 3.402 1.00 88.88 94 ALA A CA 1
ATOM 714 C C . ALA A 1 94 ? -4.829 1.797 4.305 1.00 88.88 94 ALA A C 1
ATOM 716 O O . ALA A 1 94 ? -4.813 2.180 5.480 1.00 88.88 94 ALA A O 1
ATOM 717 N N . VAL A 1 95 ? -5.853 1.092 3.800 1.00 89.38 95 VAL A N 1
ATOM 718 C CA . VAL A 1 95 ? -7.062 0.780 4.575 1.00 89.38 95 VAL A CA 1
ATOM 719 C C . VAL A 1 95 ? -6.736 -0.054 5.811 1.00 89.38 95 VAL A C 1
ATOM 721 O O . VAL A 1 95 ? -7.264 0.215 6.889 1.00 89.38 95 VAL A O 1
ATOM 724 N N . GLY A 1 96 ? -5.818 -1.019 5.682 1.00 81.94 96 GLY A N 1
ATOM 725 C CA . GLY A 1 96 ? -5.436 -1.904 6.778 1.00 81.94 96 GLY A CA 1
ATOM 726 C C . GLY A 1 96 ? -4.798 -1.130 7.926 1.00 81.94 96 GLY A C 1
ATOM 727 O O . GLY A 1 96 ? -5.131 -1.360 9.086 1.00 81.94 96 GLY A O 1
ATOM 728 N N . SER A 1 97 ? -3.953 -0.146 7.609 1.00 83.12 97 SER A N 1
ATOM 729 C CA . SER A 1 97 ? -3.320 0.718 8.611 1.00 83.12 97 SER A CA 1
ATOM 730 C C . SER A 1 97 ? -4.359 1.529 9.397 1.00 83.12 97 SER A C 1
ATOM 732 O O . SER A 1 97 ? -4.341 1.541 10.628 1.00 83.12 97 SER A O 1
ATOM 734 N N . ILE A 1 98 ? -5.324 2.145 8.710 1.00 86.50 98 ILE A N 1
ATOM 735 C CA . ILE A 1 98 ? -6.324 3.021 9.344 1.00 86.50 98 ILE A CA 1
ATOM 736 C C . ILE A 1 98 ? -7.368 2.245 10.118 1.00 86.50 98 ILE A C 1
ATOM 738 O O . ILE A 1 98 ? -7.666 2.587 11.263 1.00 86.50 98 ILE A O 1
ATOM 742 N N . VAL A 1 99 ? -7.940 1.206 9.512 1.00 84.56 99 VAL A N 1
ATOM 743 C CA . VAL A 1 99 ? -8.984 0.415 10.164 1.00 84.56 99 VAL A CA 1
ATOM 744 C C . VAL A 1 99 ? -8.412 -0.264 11.408 1.00 84.56 99 VAL A C 1
ATOM 746 O O . VAL A 1 99 ? -9.049 -0.248 12.458 1.00 84.56 99 VAL A O 1
ATOM 749 N N . THR A 1 100 ? -7.174 -0.763 11.349 1.00 82.19 100 THR A N 1
ATOM 750 C CA . THR A 1 100 ? -6.511 -1.352 12.523 1.00 82.19 100 THR A CA 1
ATOM 751 C C . THR A 1 100 ? -6.282 -0.309 13.615 1.00 82.19 100 THR A C 1
ATOM 753 O O . THR A 1 100 ? -6.649 -0.537 14.766 1.00 82.19 100 THR A O 1
ATOM 756 N N . GLN A 1 101 ? -5.737 0.866 13.279 1.00 80.12 101 GLN A N 1
ATOM 757 C CA . GLN A 1 101 ? -5.505 1.931 14.263 1.00 80.12 101 GLN A CA 1
ATOM 758 C C . GLN A 1 101 ? -6.805 2.436 14.902 1.00 80.12 101 GLN A C 1
ATOM 760 O O . GLN A 1 101 ? -6.854 2.652 16.113 1.00 80.12 101 GLN A O 1
ATOM 765 N N . THR A 1 102 ? -7.865 2.607 14.112 1.00 82.75 102 THR A N 1
ATOM 766 C CA . THR A 1 102 ? -9.180 3.046 14.606 1.00 82.75 102 THR A CA 1
ATOM 767 C C . THR A 1 1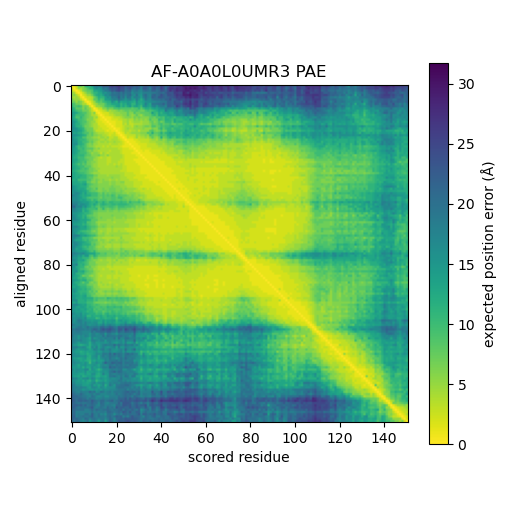02 ? -9.868 1.973 15.449 1.00 82.75 102 THR A C 1
ATOM 769 O O . THR A 1 102 ? -10.491 2.309 16.456 1.00 82.75 102 THR A O 1
ATOM 772 N N . MET A 1 103 ? -9.725 0.687 15.108 1.00 81.94 103 MET A N 1
ATOM 773 C CA . MET A 1 103 ? -10.202 -0.419 15.944 1.00 81.94 103 MET A CA 1
ATOM 774 C C . MET A 1 103 ? -9.454 -0.495 17.273 1.00 81.94 103 MET A C 1
ATOM 776 O O . MET A 1 103 ? -10.094 -0.537 18.322 1.00 81.94 103 MET A O 1
ATOM 780 N N . LEU A 1 104 ? -8.121 -0.454 17.248 1.00 80.50 104 LEU A N 1
ATOM 781 C CA . LEU A 1 104 ? -7.301 -0.518 18.458 1.00 80.50 104 LEU A CA 1
ATOM 782 C C . LEU A 1 104 ? -7.619 0.625 19.422 1.00 80.50 104 LEU A C 1
ATOM 784 O O . LEU A 1 104 ? -7.809 0.382 20.609 1.00 80.50 104 LEU A O 1
ATOM 788 N N . ARG A 1 105 ? -7.768 1.853 18.910 1.00 80.50 105 ARG A N 1
ATOM 789 C CA . ARG A 1 105 ? -8.146 3.027 19.716 1.00 80.50 105 ARG A CA 1
ATOM 790 C C . ARG A 1 105 ? -9.558 2.953 20.297 1.00 80.50 105 ARG A C 1
ATOM 792 O O . ARG A 1 105 ? -9.851 3.664 21.249 1.00 80.50 105 ARG A O 1
ATOM 799 N N . ALA A 1 106 ? -10.434 2.129 19.729 1.00 81.50 106 ALA A N 1
ATOM 800 C CA . ALA A 1 106 ? -11.788 1.947 20.242 1.00 81.50 106 ALA A CA 1
ATOM 801 C C . ALA A 1 106 ? -11.881 0.876 21.333 1.00 81.50 106 ALA A C 1
ATOM 803 O O . ALA A 1 106 ? -12.801 0.923 22.142 1.00 81.50 106 ALA A O 1
ATOM 804 N N . VAL A 1 107 ? -10.959 -0.090 21.331 1.00 80.75 107 VAL A N 1
ATOM 805 C CA . VAL A 1 107 ? -10.961 -1.229 22.262 1.00 80.75 107 VAL A CA 1
ATOM 806 C C . VAL A 1 107 ? -9.989 -1.011 23.425 1.00 80.75 107 VAL A C 1
ATOM 808 O O . VAL A 1 107 ? -10.269 -1.442 24.540 1.00 80.75 107 VAL A O 1
ATOM 811 N N . TYR A 1 108 ? -8.869 -0.320 23.197 1.00 78.94 108 TYR A N 1
ATOM 812 C CA . TYR A 1 108 ? -7.811 -0.129 24.189 1.00 78.94 108 TYR A CA 1
ATOM 813 C C . TYR A 1 108 ? -7.629 1.349 24.555 1.00 78.94 108 TYR A C 1
ATOM 815 O O . TYR A 1 108 ? -7.636 2.224 23.691 1.00 78.94 108 TYR A O 1
ATOM 823 N N . GLN A 1 109 ? -7.400 1.620 25.843 1.00 79.31 109 GLN A N 1
ATOM 824 C CA . GLN A 1 109 ? -7.102 2.953 26.381 1.00 79.31 109 GLN A CA 1
ATOM 825 C C . GLN A 1 109 ? -5.823 2.922 27.235 1.00 79.31 109 GLN A C 1
ATOM 827 O O . GLN A 1 109 ? -5.452 1.881 27.781 1.00 79.31 109 GLN A O 1
ATOM 832 N N . GLY A 1 110 ? -5.140 4.064 27.357 1.00 77.62 110 GLY A N 1
ATOM 833 C CA . GLY A 1 110 ? -3.970 4.218 28.230 1.00 77.62 110 GLY A CA 1
ATOM 834 C C . GLY A 1 110 ? -2.786 3.311 27.862 1.00 77.62 110 GLY A C 1
ATOM 835 O O . GLY A 1 110 ? -2.448 3.148 26.690 1.00 77.62 110 GLY A O 1
ATOM 836 N N . SER A 1 111 ? -2.144 2.715 28.870 1.00 74.62 111 SER A N 1
ATOM 837 C CA . SER A 1 111 ? -0.948 1.869 28.709 1.00 74.62 111 SER A CA 1
ATOM 838 C C . SER A 1 111 ? -1.189 0.611 27.866 1.00 74.62 111 SER A C 1
ATOM 840 O O . SER A 1 111 ? -0.285 0.164 27.158 1.00 74.62 111 SER A O 1
ATOM 842 N N . ALA A 1 112 ? -2.415 0.075 27.866 1.00 74.00 112 ALA A N 1
ATOM 843 C CA . ALA A 1 112 ? -2.781 -1.089 27.062 1.00 74.00 112 ALA A CA 1
ATOM 844 C C . ALA A 1 112 ? -2.687 -0.803 25.553 1.00 74.00 112 ALA A C 1
ATOM 846 O O . ALA A 1 112 ? -2.234 -1.656 24.793 1.00 74.00 112 ALA A O 1
ATOM 847 N N . LEU A 1 113 ? -3.034 0.416 25.122 1.00 72.94 113 LEU A N 1
ATOM 848 C CA . LEU A 1 113 ? -2.918 0.825 23.721 1.00 72.94 113 LEU A CA 1
ATOM 849 C C . LEU A 1 113 ? -1.447 0.870 23.277 1.00 72.94 113 LEU A C 1
ATOM 851 O O . LEU A 1 113 ? -1.110 0.383 22.199 1.00 72.94 113 LEU A O 1
ATOM 855 N N . GLY A 1 114 ? -0.565 1.402 24.131 1.00 71.00 114 GLY A N 1
ATOM 856 C CA . GLY A 1 114 ? 0.879 1.448 23.880 1.00 71.00 114 GLY A CA 1
ATOM 857 C C . GLY A 1 114 ? 1.504 0.057 23.749 1.00 71.00 114 GLY A C 1
ATOM 858 O O . GLY A 1 114 ? 2.283 -0.180 22.826 1.00 71.00 114 GLY A O 1
ATOM 859 N N . ASN A 1 115 ? 1.102 -0.887 24.606 1.00 74.88 115 ASN A N 1
ATOM 860 C CA . ASN A 1 115 ? 1.576 -2.271 24.532 1.00 74.88 115 ASN A CA 1
ATOM 861 C C . ASN A 1 115 ? 1.161 -2.956 23.225 1.00 74.88 115 ASN A C 1
ATOM 863 O O . ASN A 1 115 ? 1.997 -3.589 22.584 1.00 74.88 115 ASN A O 1
ATOM 867 N N . VAL A 1 116 ? -0.087 -2.780 22.779 1.00 73.69 116 VAL A N 1
ATOM 868 C CA . VAL A 1 116 ? -0.541 -3.381 21.516 1.00 73.69 116 VAL A CA 1
ATOM 869 C C . VAL A 1 116 ? 0.177 -2.767 20.313 1.00 73.69 116 VAL A C 1
ATOM 871 O O . VAL A 1 116 ? 0.600 -3.499 19.419 1.00 73.69 116 VAL A O 1
ATOM 874 N N . PHE A 1 117 ? 0.397 -1.449 20.299 1.00 73.44 117 PHE A N 1
ATOM 875 C CA . PHE A 1 117 ? 1.202 -0.818 19.248 1.00 73.44 117 PHE A CA 1
ATOM 876 C C . PHE A 1 117 ? 2.649 -1.323 19.227 1.00 73.44 117 PHE A C 1
ATOM 878 O O . PHE A 1 117 ? 3.201 -1.508 18.143 1.00 73.44 117 PHE A O 1
ATOM 885 N N . SER A 1 118 ? 3.241 -1.600 20.391 1.00 73.19 118 SER A N 1
ATOM 886 C CA . SER A 1 118 ? 4.572 -2.208 20.491 1.00 73.19 118 SER A CA 1
ATOM 887 C C . SER A 1 118 ? 4.598 -3.614 19.876 1.00 73.19 118 SER A C 1
ATOM 889 O O . SER A 1 118 ? 5.440 -3.903 19.026 1.00 73.19 118 SER A O 1
ATOM 891 N N . THR A 1 119 ? 3.619 -4.469 20.200 1.00 71.75 119 THR A N 1
ATOM 892 C CA . THR A 1 119 ? 3.503 -5.821 19.621 1.00 71.75 119 THR A CA 1
ATOM 893 C C . THR A 1 119 ? 3.282 -5.792 18.107 1.00 71.75 119 THR A C 1
ATOM 895 O O . THR A 1 119 ? 3.930 -6.540 17.375 1.00 71.75 119 THR A O 1
ATOM 898 N N . VAL A 1 120 ? 2.413 -4.902 17.613 1.00 68.31 120 VAL A N 1
ATOM 899 C CA . VAL A 1 120 ? 2.205 -4.704 16.168 1.00 68.31 120 VAL A CA 1
ATOM 900 C C . VAL A 1 120 ? 3.491 -4.212 15.498 1.00 68.31 120 VAL A C 1
ATOM 902 O O . VAL A 1 120 ? 3.833 -4.683 14.417 1.00 68.31 120 VAL A O 1
ATOM 905 N N . GLY A 1 121 ? 4.243 -3.320 16.148 1.00 61.22 121 GLY A N 1
ATOM 906 C CA . GLY A 1 121 ? 5.547 -2.863 15.668 1.00 61.22 121 GLY A CA 1
ATOM 907 C C . GLY A 1 121 ? 6.555 -4.005 15.519 1.00 61.22 121 GLY A C 1
ATOM 908 O O . GLY A 1 121 ? 7.227 -4.099 14.491 1.00 61.22 121 GLY A O 1
ATOM 909 N N . ILE A 1 122 ? 6.611 -4.925 16.487 1.00 71.81 122 ILE A N 1
ATOM 910 C CA . ILE A 1 122 ? 7.461 -6.125 16.412 1.00 71.81 122 ILE A CA 1
ATOM 911 C C . ILE A 1 122 ? 7.035 -7.012 15.234 1.00 71.81 122 ILE A C 1
ATOM 913 O O . ILE A 1 122 ? 7.880 -7.408 14.434 1.00 71.81 122 ILE A O 1
ATOM 917 N N . ALA A 1 123 ? 5.736 -7.265 15.058 1.00 63.91 123 ALA A N 1
ATOM 918 C CA . ALA A 1 123 ? 5.234 -8.062 13.935 1.00 63.91 123 ALA A CA 1
ATOM 919 C C . ALA A 1 123 ? 5.579 -7.436 12.567 1.00 63.91 123 ALA A C 1
ATOM 921 O O . ALA A 1 123 ? 6.038 -8.127 11.656 1.00 63.91 123 ALA A O 1
ATOM 922 N N . LEU A 1 124 ? 5.443 -6.112 12.442 1.00 61.47 124 LEU A N 1
ATOM 923 C CA . LEU A 1 124 ? 5.839 -5.367 11.243 1.00 61.47 124 LEU A CA 1
ATOM 924 C C . LEU A 1 124 ? 7.351 -5.413 10.984 1.00 61.47 124 LEU A C 1
ATOM 926 O O . LEU A 1 124 ? 7.765 -5.331 9.833 1.00 61.47 124 LEU A O 1
ATOM 930 N N . SER A 1 125 ? 8.167 -5.578 12.026 1.00 59.78 125 SER A N 1
ATOM 931 C CA . SER A 1 125 ? 9.627 -5.714 11.912 1.00 59.78 125 SER A CA 1
ATOM 932 C C . SER A 1 125 ? 10.047 -7.081 11.366 1.00 59.78 125 SER A C 1
ATOM 934 O O . SER A 1 125 ? 11.073 -7.196 10.702 1.00 59.78 125 SER A O 1
ATOM 936 N N . VAL A 1 126 ? 9.249 -8.120 11.632 1.00 63.47 126 VAL A N 1
ATOM 937 C CA . VAL A 1 126 ? 9.500 -9.504 11.187 1.00 63.47 126 VAL A CA 1
ATOM 938 C C . VAL A 1 126 ? 8.972 -9.747 9.767 1.00 63.47 126 VAL A C 1
ATOM 940 O O . VAL A 1 126 ? 9.542 -10.541 9.017 1.00 63.47 126 VAL A O 1
ATOM 943 N N . SER A 1 127 ? 7.927 -9.018 9.364 1.00 65.81 127 SER A N 1
ATOM 944 C CA . SER A 1 127 ? 7.312 -9.080 8.028 1.00 65.81 127 SER A CA 1
ATOM 945 C C . SER A 1 127 ? 8.318 -9.024 6.857 1.00 65.81 127 SER A C 1
ATOM 947 O O . SER A 1 127 ? 8.249 -9.899 5.996 1.00 65.81 127 SER A O 1
ATOM 949 N N . PRO A 1 128 ? 9.297 -8.094 6.813 1.00 55.84 128 PRO A N 1
ATOM 950 C CA . PRO A 1 128 ? 10.290 -8.034 5.739 1.00 55.84 128 PRO A CA 1
ATOM 951 C C . PRO A 1 128 ? 11.133 -9.302 5.603 1.00 55.84 128 PRO A C 1
ATOM 953 O O . PRO A 1 128 ? 11.434 -9.718 4.490 1.00 55.84 128 PRO A O 1
ATOM 956 N N . VAL A 1 129 ? 11.498 -9.932 6.723 1.00 64.69 129 VAL A N 1
ATOM 957 C CA . VAL A 1 129 ? 12.298 -11.165 6.724 1.00 64.69 129 VAL A CA 1
ATOM 958 C C . VAL A 1 129 ? 11.481 -12.317 6.146 1.00 64.69 129 VAL A C 1
ATOM 960 O O . VAL A 1 129 ? 11.967 -13.041 5.282 1.00 64.69 129 VAL A O 1
ATOM 963 N N . LEU A 1 130 ? 10.217 -12.441 6.555 1.00 58.00 130 LEU A N 1
ATOM 964 C CA . LEU A 1 130 ? 9.298 -13.438 6.002 1.00 58.00 130 LEU A CA 1
ATOM 965 C C . LEU A 1 130 ? 9.019 -13.191 4.515 1.00 58.00 130 LEU A C 1
ATOM 967 O O . LEU A 1 130 ? 9.036 -14.135 3.729 1.00 58.00 130 LEU A O 1
ATOM 971 N N . GLY A 1 131 ? 8.833 -11.930 4.120 1.00 55.69 131 GLY A N 1
ATOM 972 C CA . GLY A 1 131 ? 8.646 -11.534 2.727 1.00 55.69 131 GLY A CA 1
ATOM 973 C C . GLY A 1 131 ? 9.871 -11.830 1.861 1.00 55.69 131 GLY A C 1
ATOM 974 O O . GLY A 1 131 ? 9.723 -12.339 0.755 1.00 55.69 131 GLY A O 1
ATOM 975 N N . MET A 1 132 ? 11.085 -11.589 2.369 1.00 60.69 132 MET A N 1
ATOM 976 C CA . MET A 1 132 ? 12.328 -11.935 1.670 1.00 60.69 132 MET A CA 1
ATOM 977 C C . MET A 1 132 ? 12.518 -13.448 1.535 1.00 60.69 132 MET A C 1
ATOM 979 O O . MET A 1 132 ? 12.907 -13.909 0.465 1.00 60.69 132 MET A O 1
ATOM 983 N N . LEU A 1 133 ? 12.220 -14.232 2.576 1.00 62.72 133 LEU A N 1
ATOM 984 C CA . LEU A 1 133 ? 12.320 -15.694 2.521 1.00 62.72 133 LEU A CA 1
ATOM 985 C C . LEU A 1 133 ? 11.296 -16.292 1.547 1.00 62.72 133 LEU A C 1
ATOM 987 O O . LEU A 1 133 ? 11.662 -17.102 0.696 1.00 62.72 133 LEU A O 1
ATOM 991 N N . ALA A 1 134 ? 10.038 -15.847 1.616 1.00 56.97 134 ALA A N 1
ATOM 992 C CA . ALA A 1 134 ? 8.990 -16.275 0.693 1.00 56.97 134 ALA A CA 1
ATOM 993 C C . ALA A 1 134 ? 9.295 -15.842 -0.751 1.00 56.97 134 ALA A C 1
ATOM 995 O O . ALA A 1 134 ? 9.208 -16.653 -1.671 1.00 56.97 13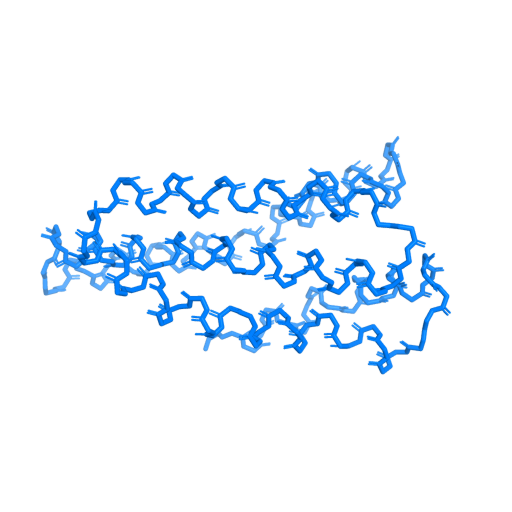4 ALA A O 1
ATOM 996 N N . GLY A 1 135 ? 9.722 -14.591 -0.948 1.00 49.78 135 GLY A N 1
ATOM 997 C CA . GLY A 1 135 ? 10.107 -14.055 -2.253 1.00 49.78 135 GLY A CA 1
ATOM 998 C C . GLY A 1 135 ? 11.307 -14.781 -2.861 1.00 49.78 135 GLY A C 1
ATOM 999 O O . GLY A 1 135 ? 11.276 -15.132 -4.036 1.00 49.78 135 GLY A O 1
ATOM 1000 N N . GLY A 1 136 ? 12.337 -15.082 -2.066 1.00 55.34 136 GLY A N 1
ATOM 1001 C CA . GLY A 1 136 ? 13.511 -15.837 -2.511 1.00 55.34 136 GLY A CA 1
ATOM 1002 C C . GLY A 1 136 ? 13.180 -17.274 -2.928 1.00 55.34 136 GLY A C 1
ATOM 1003 O O . GLY A 1 136 ? 13.672 -17.746 -3.953 1.00 55.34 136 GLY A O 1
ATOM 1004 N N . MET A 1 137 ? 12.295 -17.950 -2.187 1.00 58.81 137 MET A N 1
ATOM 1005 C CA . MET A 1 137 ? 11.805 -19.287 -2.547 1.00 58.81 137 MET A CA 1
ATOM 1006 C C . MET A 1 137 ? 10.967 -19.272 -3.833 1.00 58.81 137 MET A C 1
ATOM 1008 O O . MET A 1 137 ? 11.136 -20.141 -4.686 1.00 58.81 137 MET A O 1
ATOM 1012 N N . LEU A 1 138 ? 10.110 -18.263 -4.004 1.00 55.53 138 LEU A N 1
ATOM 1013 C CA . LEU A 1 138 ? 9.271 -18.090 -5.194 1.00 55.53 138 LEU A CA 1
ATOM 1014 C C . LEU A 1 138 ? 10.089 -17.782 -6.458 1.00 55.53 138 LEU A C 1
ATOM 1016 O O . LEU A 1 138 ? 9.811 -18.337 -7.522 1.00 55.53 138 LEU A O 1
ATOM 1020 N N . VAL A 1 139 ? 11.136 -16.959 -6.342 1.00 55.25 139 VAL A N 1
ATOM 1021 C CA . VAL A 1 139 ? 12.070 -16.675 -7.447 1.00 55.25 139 VAL A CA 1
ATOM 1022 C C . VAL A 1 139 ? 12.792 -17.938 -7.905 1.00 55.25 139 VAL A C 1
ATOM 1024 O O . VAL A 1 139 ? 12.963 -18.133 -9.108 1.00 55.25 139 VAL A O 1
ATOM 1027 N N . GLY A 1 140 ? 13.160 -18.818 -6.969 1.00 57.25 140 GLY A N 1
ATOM 1028 C CA . GLY A 1 140 ? 13.823 -20.083 -7.278 1.00 57.25 140 GLY A CA 1
ATOM 1029 C C . GLY A 1 140 ? 12.972 -21.058 -8.099 1.00 57.25 140 GLY A C 1
ATOM 1030 O O . GLY A 1 140 ? 13.537 -21.925 -8.759 1.00 57.25 140 GLY A O 1
ATOM 1031 N N . TRP A 1 141 ? 11.639 -20.939 -8.066 1.00 54.84 141 TRP A N 1
ATOM 1032 C CA . TRP A 1 141 ? 10.721 -21.861 -8.752 1.00 54.84 141 TRP A CA 1
ATOM 1033 C C . TRP A 1 141 ? 10.025 -21.255 -9.985 1.00 54.84 141 TRP A C 1
ATOM 1035 O O . TRP A 1 141 ? 9.629 -22.015 -10.864 1.00 54.84 141 TRP A O 1
ATOM 1045 N N . GLY A 1 142 ? 9.873 -19.923 -10.083 1.00 52.41 142 GLY A N 1
ATOM 1046 C CA . GLY A 1 142 ? 9.024 -19.294 -11.114 1.00 52.41 142 GLY A CA 1
ATOM 1047 C C . GLY A 1 142 ? 9.511 -17.975 -11.731 1.00 52.41 142 GLY A C 1
ATOM 1048 O O . GLY A 1 142 ? 8.759 -17.364 -12.490 1.00 52.41 142 GLY A O 1
ATOM 1049 N N . GLY A 1 143 ? 10.734 -17.514 -11.441 1.00 61.09 143 GLY A N 1
ATOM 1050 C CA . GLY A 1 143 ? 11.260 -16.248 -11.979 1.00 61.09 143 GLY A CA 1
ATOM 1051 C C . GLY A 1 143 ? 10.557 -14.989 -11.437 1.00 61.09 143 GLY A C 1
ATOM 1052 O O . GLY A 1 143 ? 9.750 -15.055 -10.509 1.00 61.09 143 GLY A O 1
ATOM 1053 N N . SER A 1 144 ? 10.866 -13.813 -12.000 1.00 54.25 144 SER A N 1
ATOM 1054 C CA . SER A 1 144 ? 10.406 -12.495 -11.513 1.00 54.25 144 SER A CA 1
ATOM 1055 C C . SER A 1 144 ? 8.878 -12.327 -11.461 1.00 54.25 144 SER A C 1
ATOM 1057 O O . SER A 1 144 ? 8.369 -11.590 -10.616 1.00 54.25 144 SER A O 1
ATOM 1059 N N . MET A 1 145 ? 8.126 -13.086 -12.264 1.00 52.47 145 MET A N 1
ATOM 1060 C CA . MET A 1 145 ? 6.656 -13.136 -12.245 1.00 52.47 145 MET A CA 1
ATOM 1061 C C . MET A 1 145 ? 6.073 -13.612 -10.901 1.00 52.47 145 MET A C 1
ATOM 1063 O O . MET A 1 145 ? 5.015 -13.142 -10.484 1.00 52.47 145 MET A O 1
ATOM 1067 N N . ALA A 1 146 ? 6.775 -14.491 -10.180 1.00 48.75 146 ALA A N 1
ATOM 1068 C CA . ALA A 1 146 ? 6.315 -15.012 -8.892 1.00 48.75 146 ALA A CA 1
ATOM 1069 C C . ALA A 1 146 ? 6.373 -13.958 -7.766 1.00 48.75 146 ALA A C 1
ATOM 1071 O O . ALA A 1 146 ? 5.573 -14.002 -6.833 1.00 48.75 146 ALA A O 1
ATOM 1072 N N . ILE A 1 147 ? 7.258 -12.959 -7.883 1.00 53.38 147 ILE A N 1
ATOM 1073 C CA . ILE A 1 147 ? 7.333 -11.822 -6.949 1.00 53.38 147 ILE A CA 1
ATOM 1074 C C . ILE A 1 147 ? 6.094 -10.930 -7.091 1.00 53.38 147 ILE A C 1
ATOM 1076 O O . ILE A 1 147 ? 5.621 -10.365 -6.109 1.00 53.38 147 ILE A O 1
ATOM 1080 N N . PHE A 1 148 ? 5.548 -10.798 -8.302 1.00 51.19 148 PHE A N 1
ATOM 1081 C CA . PHE A 1 148 ? 4.334 -10.015 -8.548 1.00 51.19 148 PHE A CA 1
ATOM 1082 C C . PHE A 1 148 ? 3.065 -10.715 -8.055 1.00 51.19 148 PHE A C 1
ATOM 1084 O O . PHE A 1 148 ? 2.133 -10.034 -7.644 1.00 51.19 148 PHE A O 1
ATOM 1091 N N . ALA A 1 149 ? 3.050 -12.050 -8.025 1.00 42.53 149 ALA A N 1
ATOM 1092 C CA . ALA A 1 149 ? 1.944 -12.827 -7.461 1.00 42.53 149 ALA A CA 1
ATOM 1093 C C . ALA A 1 149 ? 1.889 -12.781 -5.923 1.00 42.53 149 ALA A C 1
ATOM 1095 O O . ALA A 1 149 ? 0.836 -13.029 -5.343 1.00 42.53 149 ALA A O 1
ATOM 1096 N N . ALA A 1 150 ? 3.017 -12.483 -5.274 1.00 40.22 150 ALA A N 1
ATOM 1097 C CA . ALA A 1 150 ? 3.159 -12.465 -3.819 1.00 40.22 150 ALA A CA 1
ATOM 1098 C C . ALA A 1 150 ? 3.046 -11.067 -3.188 1.00 40.22 150 ALA A C 1
ATOM 1100 O O . ALA A 1 150 ? 3.289 -10.931 -1.989 1.00 40.22 150 ALA A O 1
ATOM 1101 N N . GLN A 1 151 ? 2.723 -10.041 -3.986 1.00 42.34 151 GLN A N 1
ATOM 1102 C CA . GLN A 1 151 ? 2.426 -8.696 -3.487 1.00 42.34 151 GLN A CA 1
ATOM 1103 C C . GLN A 1 151 ? 1.046 -8.670 -2.849 1.00 42.34 151 GLN A C 1
ATOM 1105 O O . GLN A 1 151 ? 0.038 -8.902 -3.545 1.00 42.34 151 GLN A O 1
#

Mean predicted aligned error: 9.96 Å

InterPro domains:
  IPR011701 Major facilitator superfamily [PF07690] (7-149)
  IPR020846 Major facilitator superfamily domain [PS50850] (1-151)
  IPR036259 MFS transporter superfamily [SSF103473] (8-149)
  IPR050189 Major Facilitator Superfamily Efflux Transporters [PTHR43124] (6-148)